Protein AF-A0AAD7EI52-F1 (afdb_monomer)

Organism: NCBI:txid1033008

pLDDT: mean 82.8, std 11.32, range [50.28, 97.25]

Sequence (165 aa):
VAAYFISLLLSDLIQAIGSILNARWICDMAVIVGDVCTLQGILKQTADIATAFWTLVIAIHTFCLICLGLKSSRFTLWMTLIAVWSGIGAIVIAGPAAQSTPRHEPFYGISGFWCWISPEYATSRIMYMFMAAAFSFVLYTLVFLRMRRAARRARHGHGRHFDRT

Secondary structure (DSSP, 8-state):
-HHHHHHHHHHHHHHHHHHHTHHHHHHHTS---SHHHHHHHHHHHHHHHHHHHHHHHHHHHHHIIIII--PPPHHHHHHHHHHHHHHHHHHHHHHHHHT--SS---SEEE-SSSEEE-TT-HHHHHHHHHHHHHHHHHHHHHHHHHHHHHHHHHHHHHHHHHTT-

Nearest PDB structures (foldseek):
  7y36-assembly1_R  TM=7.929E-01  e=1.136E-02  Homo sapiens
  8u4t-assembly1_R  TM=6.313E-01  e=6.720E-02  Homo sapiens
  7um4-assembly1_A  TM=5.436E-01  e=2.763E-02  Homo sapiens
  7ts0-assembly1_P  TM=5.722E-01  e=4.475E-01  Homo sapiens
  7x5h-assembly1_R  TM=6.054E-01  e=1.155E+00  Escherichia coli

Mean predicted aligned error: 8.15 Å

Solvent-accessible surface area (backbone atoms only — not comparable to full-atom values): 9007 Å² total; per-residue (Å²): 109,69,72,51,51,53,54,28,53,51,16,53,50,38,33,50,56,30,52,56,58,44,58,55,32,63,76,64,74,45,81,64,82,50,72,68,26,36,51,27,15,52,32,38,51,48,14,57,53,38,38,53,52,34,53,40,50,53,48,51,54,51,45,38,42,70,76,67,62,50,79,78,52,72,65,59,52,54,52,49,52,53,52,49,55,51,49,47,51,48,59,62,48,46,57,56,63,78,61,73,53,96,63,92,69,64,62,40,22,72,55,80,90,46,38,27,73,21,70,90,44,51,69,59,52,50,52,54,51,53,50,49,52,52,50,49,52,54,43,51,54,50,51,52,54,50,51,57,50,53,53,52,49,53,55,56,55,54,57,60,58,60,79,73,110

Foldseek 3Di:
DVVLVVQLVVLVVLLVVLVVLLVVCVVVVHDDDDDSQLSSQLSNLLSLLSNLLSLLVVLVVVCCCPPVVDDDDPVNVVVSVVVSVVVSVCVSVCQQVVPPDPPPDDQWDDDDSGIHGDVVPVVVVVVVVVVSVVSVVSSVVSVVVVVVVVVVVVVVVVVVVVVVD

Radius of gyration: 20.6 Å; Cα contacts (8 Å, |Δi|>4): 139; chains: 1; bounding box: 58×33×52 Å

Structure (mmCIF, N/CA/C/O backbone):
data_AF-A0AAD7EI52-F1
#
_entry.id   AF-A0AAD7EI52-F1
#
loop_
_atom_site.group_PDB
_atom_site.id
_atom_site.type_symbol
_atom_site.label_atom_id
_atom_site.label_alt_id
_atom_site.label_comp_id
_atom_site.label_asym_id
_atom_site.label_entity_id
_atom_site.label_seq_id
_atom_site.pdb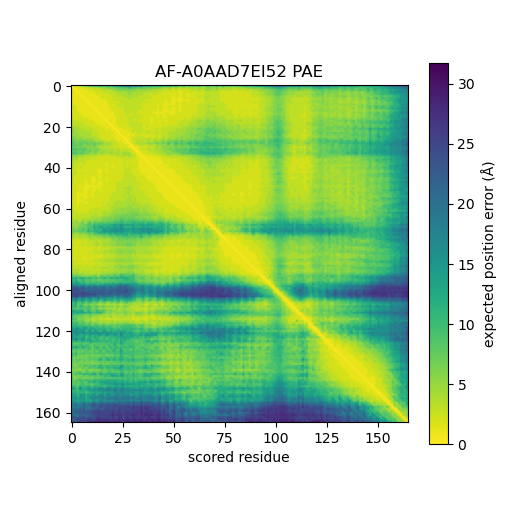x_PDB_ins_code
_atom_site.Cartn_x
_atom_site.Cartn_y
_atom_site.Cartn_z
_atom_site.occupancy
_atom_site.B_iso_or_equiv
_atom_site.auth_seq_id
_atom_site.auth_comp_id
_atom_site.auth_asym_id
_atom_site.auth_atom_id
_atom_site.pdbx_PDB_model_num
ATOM 1 N N . VAL A 1 1 ? -4.586 4.162 16.806 1.00 76.31 1 VAL A N 1
ATOM 2 C CA . VAL A 1 1 ? -5.124 4.617 15.497 1.00 76.31 1 VAL A CA 1
ATOM 3 C C . VAL A 1 1 ? -4.193 5.598 14.791 1.00 76.31 1 VAL A C 1
ATOM 5 O O . VAL A 1 1 ? -3.824 5.290 13.671 1.00 76.31 1 VAL A O 1
ATOM 8 N N . ALA A 1 2 ? -3.769 6.711 15.411 1.00 87.94 2 ALA A N 1
ATOM 9 C CA . ALA A 1 2 ? -2.929 7.722 14.742 1.00 87.94 2 ALA A CA 1
ATOM 10 C C . ALA A 1 2 ? -1.658 7.151 14.077 1.00 87.94 2 ALA A C 1
ATOM 12 O O . ALA A 1 2 ? -1.410 7.434 12.915 1.00 87.94 2 ALA A O 1
ATOM 13 N N . ALA A 1 3 ? -0.921 6.263 14.755 1.00 91.88 3 ALA A N 1
ATOM 14 C CA . ALA A 1 3 ? 0.267 5.619 14.179 1.00 91.88 3 ALA A CA 1
ATOM 15 C C . ALA A 1 3 ? -0.019 4.814 12.890 1.00 91.88 3 ALA A C 1
ATOM 17 O O . ALA A 1 3 ? 0.763 4.847 11.943 1.00 91.88 3 ALA A O 1
ATOM 18 N N . TYR A 1 4 ? -1.163 4.123 12.829 1.00 93.12 4 TYR A N 1
ATOM 19 C CA . TYR A 1 4 ? -1.574 3.390 11.626 1.00 93.12 4 TYR A CA 1
ATOM 20 C C . TYR A 1 4 ? -1.972 4.345 10.501 1.00 93.12 4 TYR A C 1
ATOM 22 O O . TYR A 1 4 ? -1.663 4.093 9.345 1.00 93.12 4 TYR A O 1
ATOM 30 N N . PHE A 1 5 ? -2.614 5.464 10.845 1.00 93.62 5 PHE A N 1
ATOM 31 C CA . PHE A 1 5 ? -2.965 6.500 9.879 1.00 93.62 5 PHE A CA 1
ATOM 32 C C . PHE A 1 5 ? -1.725 7.190 9.297 1.00 93.62 5 PHE A C 1
ATOM 34 O O . PHE A 1 5 ? -1.664 7.404 8.098 1.00 93.62 5 PHE A O 1
ATOM 41 N N . ILE A 1 6 ? -0.698 7.456 10.109 1.00 96.25 6 ILE A N 1
ATOM 42 C CA . ILE A 1 6 ? 0.592 7.972 9.620 1.00 96.25 6 ILE A CA 1
ATOM 43 C C . ILE A 1 6 ? 1.235 6.983 8.639 1.00 96.25 6 ILE A C 1
ATOM 45 O O . ILE A 1 6 ? 1.769 7.395 7.615 1.00 96.25 6 ILE A O 1
ATOM 49 N N . SER A 1 7 ? 1.146 5.680 8.916 1.00 95.88 7 SER A N 1
ATOM 50 C CA . SER A 1 7 ? 1.686 4.650 8.018 1.00 95.88 7 SER A CA 1
ATOM 51 C C . SER A 1 7 ? 0.899 4.555 6.701 1.00 95.88 7 SER A C 1
ATOM 53 O O . SER A 1 7 ? 1.491 4.361 5.640 1.00 95.88 7 SER A O 1
ATOM 55 N N . LEU A 1 8 ? -0.421 4.766 6.749 1.00 95.00 8 LEU A N 1
ATOM 56 C CA . LEU A 1 8 ? -1.261 4.906 5.557 1.00 95.00 8 LEU A CA 1
ATOM 57 C C . LEU A 1 8 ? -0.849 6.135 4.731 1.00 95.00 8 LEU A C 1
ATOM 59 O O . LEU A 1 8 ? -0.566 5.995 3.549 1.00 95.00 8 LEU A O 1
ATOM 63 N N . LEU A 1 9 ? -0.701 7.303 5.364 1.00 96.62 9 LEU A N 1
ATOM 64 C CA . LEU A 1 9 ? -0.253 8.528 4.689 1.00 96.62 9 LEU A CA 1
ATOM 65 C C . LEU A 1 9 ? 1.141 8.383 4.067 1.00 96.62 9 LEU A C 1
ATOM 67 O O . LEU A 1 9 ? 1.400 8.924 2.997 1.00 96.62 9 LEU A O 1
ATOM 71 N N . LEU A 1 10 ? 2.043 7.646 4.720 1.00 96.69 10 LEU A N 1
ATOM 72 C CA . LEU A 1 10 ? 3.347 7.321 4.146 1.00 96.69 10 LEU A CA 1
ATOM 73 C C . LEU A 1 10 ? 3.205 6.457 2.883 1.00 96.69 10 LEU A C 1
ATOM 75 O O . LEU A 1 10 ? 3.943 6.653 1.923 1.00 96.69 10 LEU A O 1
ATOM 79 N N . SER A 1 11 ? 2.238 5.540 2.862 1.00 95.94 11 SER A N 1
ATOM 80 C CA . SER A 1 11 ? 1.933 4.719 1.683 1.00 95.94 11 SER A CA 1
ATOM 81 C C . SER A 1 11 ? 1.403 5.582 0.533 1.00 95.94 11 SER A C 1
ATOM 83 O O . SER A 1 11 ? 1.885 5.465 -0.592 1.00 95.94 11 SER A O 1
ATOM 85 N N . ASP A 1 12 ? 0.499 6.522 0.826 1.00 96.50 12 ASP A N 1
ATOM 86 C CA . ASP A 1 12 ? -0.018 7.487 -0.154 1.00 96.50 12 ASP A CA 1
ATOM 87 C C . ASP A 1 12 ? 1.081 8.421 -0.686 1.00 96.50 12 ASP A C 1
ATOM 89 O O . ASP A 1 12 ? 1.109 8.748 -1.873 1.00 96.50 12 ASP A O 1
ATOM 93 N N . LEU A 1 13 ? 2.037 8.811 0.164 1.00 97.25 13 LEU A N 1
ATOM 94 C CA . LEU A 1 13 ? 3.210 9.575 -0.258 1.00 97.25 13 LEU A CA 1
ATOM 95 C C . LEU A 1 13 ? 4.073 8.770 -1.239 1.00 97.25 13 LEU A C 1
ATOM 97 O O . LEU A 1 13 ? 4.476 9.297 -2.276 1.00 97.25 13 LEU A O 1
ATOM 101 N N . ILE A 1 14 ? 4.326 7.491 -0.949 1.00 96.25 14 ILE A N 1
ATOM 102 C CA . ILE A 1 14 ? 5.067 6.602 -1.855 1.00 96.25 14 ILE A CA 1
ATOM 103 C C . ILE A 1 14 ? 4.314 6.446 -3.189 1.00 96.25 14 ILE A C 1
ATOM 105 O O . ILE A 1 14 ? 4.935 6.543 -4.253 1.00 96.25 14 ILE A O 1
ATOM 109 N N . GLN A 1 15 ? 2.982 6.307 -3.154 1.00 95.38 15 GLN A N 1
ATOM 110 C CA . GLN A 1 15 ? 2.140 6.238 -4.355 1.00 95.38 15 GLN A CA 1
ATOM 111 C C . GLN A 1 15 ? 2.253 7.506 -5.202 1.00 95.38 15 GLN A C 1
ATOM 113 O O . GLN A 1 15 ? 2.370 7.437 -6.431 1.00 95.38 15 GLN A O 1
ATOM 118 N N . ALA A 1 16 ? 2.225 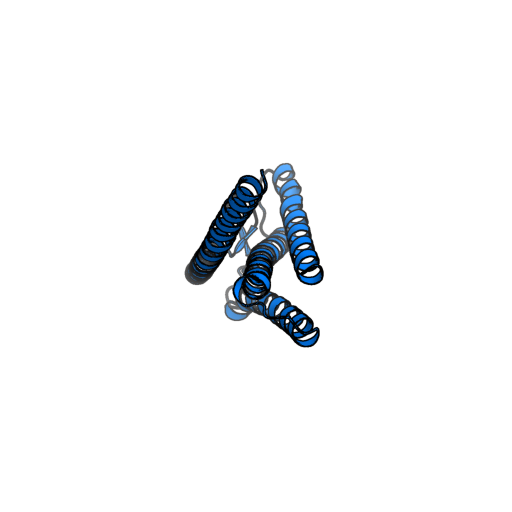8.672 -4.556 1.00 96.31 16 ALA A N 1
ATOM 119 C CA . ALA A 1 16 ? 2.342 9.958 -5.225 1.00 96.31 16 ALA A CA 1
ATOM 120 C C . ALA A 1 16 ? 3.700 10.088 -5.926 1.00 96.31 16 ALA A C 1
ATOM 122 O O . ALA A 1 16 ? 3.742 10.442 -7.103 1.00 96.31 16 ALA A O 1
ATOM 123 N N . ILE A 1 17 ? 4.797 9.712 -5.261 1.00 95.19 17 ILE A N 1
ATOM 124 C CA . ILE A 1 17 ? 6.143 9.715 -5.856 1.00 95.19 17 ILE A CA 1
ATOM 125 C C . ILE A 1 17 ? 6.196 8.783 -7.077 1.00 95.19 17 ILE A C 1
ATOM 127 O O . ILE A 1 17 ? 6.621 9.199 -8.156 1.00 95.19 17 ILE A O 1
ATOM 131 N N . GLY A 1 18 ? 5.697 7.548 -6.955 1.00 92.94 18 GLY A N 1
ATOM 132 C CA . GLY A 1 18 ? 5.631 6.601 -8.075 1.00 92.94 18 GLY A CA 1
ATOM 133 C C . GLY A 1 18 ? 4.752 7.088 -9.238 1.00 92.94 18 GLY A C 1
ATOM 134 O O . GLY A 1 18 ? 4.980 6.726 -10.398 1.00 92.94 18 GLY A O 1
ATOM 135 N N . SER A 1 19 ? 3.756 7.925 -8.952 1.00 92.31 19 SER A N 1
ATOM 136 C CA . SER A 1 19 ? 2.874 8.539 -9.950 1.00 92.31 19 SER A CA 1
ATOM 137 C C . SER A 1 19 ? 3.508 9.751 -10.629 1.00 92.31 19 SER A C 1
ATOM 139 O O . SER A 1 19 ? 3.357 9.893 -11.838 1.00 92.31 19 SER A O 1
ATOM 141 N N . ILE A 1 20 ? 4.280 10.569 -9.906 1.00 94.19 20 ILE A N 1
ATOM 142 C CA . ILE A 1 20 ? 5.031 11.708 -10.468 1.00 94.19 20 ILE A CA 1
ATOM 143 C C . ILE A 1 20 ? 6.019 11.240 -11.542 1.00 94.19 20 ILE A C 1
ATOM 145 O O . ILE A 1 20 ? 6.184 11.918 -12.552 1.00 94.19 20 ILE A O 1
ATOM 149 N N . LEU A 1 21 ? 6.603 10.045 -11.395 1.00 91.69 21 LEU A N 1
ATOM 150 C CA . LEU A 1 21 ? 7.472 9.453 -12.422 1.00 91.69 21 LEU A CA 1
ATOM 151 C C . LEU A 1 21 ? 6.776 9.275 -13.786 1.00 91.69 21 LEU A C 1
ATOM 153 O O . LEU A 1 21 ? 7.460 9.225 -14.803 1.00 91.69 21 LEU A O 1
ATOM 157 N N . ASN A 1 22 ? 5.436 9.260 -13.841 1.00 90.88 22 ASN A N 1
ATOM 158 C CA . ASN A 1 22 ? 4.709 9.266 -15.113 1.00 90.88 22 ASN A CA 1
ATOM 159 C C . ASN A 1 22 ? 4.939 10.544 -15.935 1.00 90.88 22 ASN A C 1
ATOM 161 O O . ASN A 1 22 ? 4.801 10.498 -17.153 1.00 90.88 22 ASN A O 1
ATOM 165 N N . ALA A 1 23 ? 5.314 11.666 -15.309 1.00 91.56 23 ALA A N 1
ATOM 166 C CA . ALA A 1 23 ? 5.630 12.903 -16.025 1.00 91.56 23 ALA A CA 1
ATOM 167 C C . ALA A 1 23 ? 6.771 12.700 -17.032 1.00 91.56 23 ALA A C 1
ATOM 169 O O . ALA A 1 23 ? 6.736 13.260 -18.123 1.00 91.56 23 ALA A O 1
ATOM 170 N N . ARG A 1 24 ? 7.740 11.834 -16.704 1.00 91.31 24 ARG A N 1
ATOM 171 C CA . ARG A 1 24 ? 8.820 11.477 -17.625 1.00 91.31 24 ARG A CA 1
ATOM 172 C C . ARG A 1 24 ? 8.294 10.770 -18.874 1.00 91.31 24 ARG A C 1
ATOM 174 O O . ARG A 1 24 ? 8.687 11.132 -19.972 1.00 91.31 24 ARG A O 1
ATOM 181 N N . TRP A 1 25 ? 7.371 9.823 -18.715 1.00 92.12 25 TRP A N 1
ATOM 182 C CA . TRP A 1 25 ? 6.779 9.093 -19.843 1.00 92.12 25 TRP A CA 1
ATOM 183 C C . TRP A 1 25 ? 5.979 9.998 -20.780 1.00 92.12 25 TRP A C 1
ATOM 185 O O . TRP A 1 25 ? 5.909 9.734 -21.976 1.00 92.12 25 TRP A O 1
ATOM 195 N N . ILE A 1 26 ? 5.404 11.081 -20.247 1.00 91.88 26 ILE A N 1
ATOM 196 C CA . ILE A 1 26 ? 4.730 12.107 -21.050 1.00 91.88 26 ILE A CA 1
ATOM 197 C C . ILE A 1 26 ? 5.752 12.894 -21.880 1.00 91.88 26 ILE A C 1
ATOM 199 O O . ILE A 1 26 ? 5.524 13.108 -23.067 1.00 91.88 26 ILE A O 1
ATOM 203 N N . CYS A 1 27 ? 6.879 13.298 -21.287 1.00 91.75 27 CYS A N 1
ATOM 204 C CA . CYS A 1 27 ? 7.948 13.995 -22.010 1.00 91.75 27 CYS A CA 1
ATOM 205 C C . CYS A 1 27 ? 8.599 13.114 -23.084 1.00 91.75 27 CYS A C 1
ATOM 207 O O . CYS A 1 27 ? 8.854 13.583 -24.190 1.00 91.75 27 CYS A O 1
ATOM 209 N N . ASP A 1 28 ? 8.835 11.842 -22.763 1.00 90.50 28 ASP A N 1
ATOM 210 C CA . ASP A 1 28 ? 9.505 10.885 -23.647 1.00 90.50 28 ASP A CA 1
ATOM 211 C C . ASP A 1 28 ? 8.547 10.301 -24.712 1.00 90.50 28 ASP A C 1
ATOM 213 O O . ASP A 1 28 ? 8.990 9.598 -25.618 1.00 90.50 28 ASP A O 1
ATOM 217 N N . MET A 1 29 ? 7.234 10.574 -24.614 1.00 89.12 29 MET A N 1
ATOM 218 C CA . MET A 1 29 ? 6.157 10.019 -25.462 1.00 89.12 29 MET A CA 1
ATOM 219 C C . MET A 1 29 ? 6.145 8.480 -25.541 1.00 89.12 29 MET A C 1
ATOM 221 O O . MET A 1 29 ? 5.498 7.887 -26.406 1.00 89.12 29 MET A O 1
ATOM 225 N N . ALA A 1 30 ? 6.853 7.825 -24.626 1.00 87.94 30 ALA A N 1
ATOM 226 C CA . ALA A 1 30 ? 7.030 6.388 -24.558 1.00 87.94 30 ALA A CA 1
ATOM 227 C C . ALA A 1 30 ? 7.389 5.974 -23.127 1.00 87.94 30 ALA A C 1
ATOM 229 O O . ALA A 1 30 ? 7.995 6.732 -22.368 1.00 87.94 30 ALA A O 1
ATOM 230 N N . VAL A 1 31 ? 7.043 4.738 -22.769 1.00 88.19 31 VAL A N 1
ATOM 231 C CA . VAL A 1 31 ? 7.512 4.104 -21.532 1.00 88.19 31 VAL A CA 1
ATOM 232 C C . VAL A 1 31 ? 8.736 3.269 -21.880 1.00 88.19 31 VAL A C 1
ATOM 234 O O . VAL A 1 31 ? 8.654 2.373 -22.717 1.00 88.19 31 VAL A O 1
ATOM 237 N N . ILE A 1 32 ? 9.869 3.570 -21.253 1.00 88.38 32 ILE A N 1
ATOM 238 C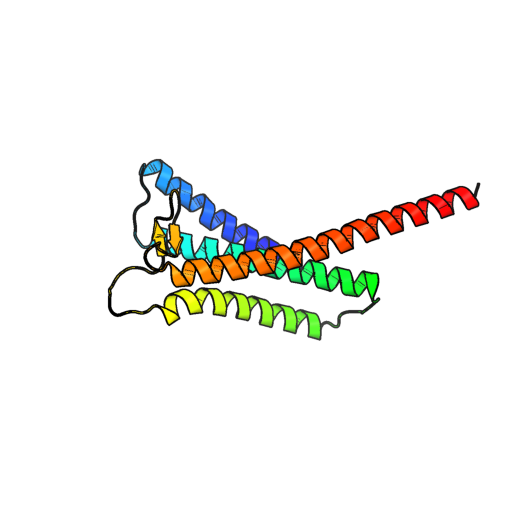 CA . ILE A 1 32 ? 11.161 2.954 -21.572 1.00 88.38 32 ILE A CA 1
ATOM 239 C C . ILE A 1 32 ? 11.590 2.069 -20.402 1.00 88.38 32 ILE A C 1
ATOM 241 O O . ILE A 1 32 ? 11.585 2.508 -19.250 1.00 88.38 32 ILE A O 1
ATOM 245 N N . VAL A 1 33 ? 11.977 0.823 -20.690 1.00 86.88 33 VAL A N 1
ATOM 246 C CA . VAL A 1 33 ? 12.534 -0.094 -19.683 1.00 86.88 33 VAL A CA 1
ATOM 247 C C . VAL A 1 33 ? 13.893 0.428 -19.209 1.00 86.88 33 VAL A C 1
ATOM 249 O O . VAL A 1 33 ? 14.723 0.845 -20.011 1.00 86.88 33 VAL A O 1
ATOM 252 N N . GLY A 1 34 ? 14.120 0.412 -17.898 1.00 85.88 34 GLY A N 1
ATOM 253 C CA . GLY A 1 34 ? 15.358 0.879 -17.275 1.00 85.88 34 GLY A CA 1
ATOM 254 C C . GLY A 1 34 ? 15.168 1.175 -15.791 1.00 85.88 34 GLY A C 1
ATOM 255 O O . GLY A 1 34 ? 14.121 0.873 -15.216 1.00 85.88 34 GLY A O 1
ATOM 256 N N . ASP A 1 35 ? 16.150 1.821 -15.169 1.00 87.31 35 ASP A N 1
ATOM 257 C CA . ASP A 1 35 ? 16.172 2.025 -13.713 1.00 87.31 35 ASP A CA 1
ATOM 258 C C . ASP A 1 35 ? 14.970 2.818 -13.193 1.00 87.31 35 ASP A C 1
ATOM 260 O O . ASP A 1 35 ? 14.396 2.481 -12.159 1.00 87.31 35 ASP A O 1
ATOM 264 N N . VAL A 1 36 ? 14.525 3.836 -13.936 1.00 89.88 36 VAL A N 1
ATOM 265 C CA . VAL A 1 36 ? 13.343 4.629 -13.556 1.00 89.88 36 VAL A CA 1
ATOM 266 C C . VAL A 1 36 ? 12.055 3.815 -13.661 1.00 89.88 36 VAL A C 1
ATOM 268 O O . VAL A 1 36 ? 11.165 3.976 -12.828 1.00 89.88 36 VAL A O 1
ATOM 271 N N . CYS A 1 37 ? 11.969 2.905 -14.632 1.00 88.94 37 CYS A N 1
ATOM 272 C CA . CYS A 1 37 ? 10.843 1.988 -14.781 1.00 88.94 37 CYS A CA 1
ATOM 273 C C . CYS A 1 37 ? 10.792 0.988 -13.619 1.00 88.94 37 CYS A C 1
ATOM 275 O O . CYS A 1 37 ? 9.751 0.816 -12.982 1.00 88.94 37 CYS A O 1
ATOM 277 N N . THR A 1 38 ? 11.939 0.406 -13.271 1.00 89.00 38 THR A N 1
ATOM 278 C CA . THR A 1 38 ? 12.081 -0.500 -12.128 1.00 89.00 38 THR A CA 1
ATOM 279 C C . THR A 1 38 ? 11.740 0.195 -10.815 1.00 89.00 38 THR A C 1
ATOM 281 O O . THR A 1 38 ? 10.913 -0.303 -10.052 1.00 89.00 38 THR A O 1
ATOM 284 N N . LEU A 1 39 ? 12.300 1.383 -10.573 1.00 90.88 39 LEU A N 1
ATOM 285 C CA . LEU A 1 39 ? 12.003 2.179 -9.385 1.00 90.88 39 LEU A CA 1
ATOM 286 C C . LEU A 1 39 ? 10.513 2.524 -9.307 1.00 90.88 39 LEU A C 1
ATOM 288 O O . LEU A 1 39 ? 9.899 2.375 -8.253 1.00 90.88 39 LEU A O 1
ATOM 292 N N . GLN A 1 40 ? 9.909 2.937 -10.423 1.00 92.81 40 GLN A N 1
ATOM 293 C CA . GLN A 1 40 ? 8.481 3.221 -10.478 1.00 92.81 40 GLN A CA 1
ATOM 294 C C . GLN A 1 40 ? 7.635 1.991 -10.131 1.00 92.81 40 GLN A C 1
ATOM 296 O O . GLN A 1 40 ? 6.678 2.118 -9.365 1.00 92.81 40 GLN A O 1
ATOM 301 N N . GLY A 1 41 ? 7.982 0.825 -10.678 1.00 89.62 41 GLY A N 1
ATOM 302 C CA . GLY A 1 41 ? 7.295 -0.432 -10.402 1.00 89.62 41 GLY A CA 1
ATOM 303 C C . GLY A 1 41 ? 7.362 -0.812 -8.925 1.00 89.62 41 GLY A C 1
ATOM 304 O O . GLY A 1 41 ? 6.327 -1.097 -8.327 1.00 89.62 41 GLY A O 1
ATOM 305 N N . ILE A 1 42 ? 8.549 -0.721 -8.314 1.00 90.06 42 ILE A N 1
ATOM 306 C CA . ILE A 1 42 ? 8.753 -0.996 -6.883 1.00 90.06 42 ILE A CA 1
ATOM 307 C C . ILE A 1 42 ? 7.927 -0.040 -6.020 1.00 90.06 42 ILE A C 1
ATOM 309 O O . ILE A 1 42 ? 7.247 -0.482 -5.093 1.00 90.06 42 ILE A O 1
ATOM 313 N N . LEU A 1 43 ? 7.975 1.265 -6.310 1.00 93.50 43 LEU A N 1
ATOM 314 C CA . LEU A 1 43 ? 7.259 2.277 -5.530 1.00 93.50 43 LEU A CA 1
ATOM 315 C C . LEU A 1 43 ? 5.748 2.059 -5.601 1.00 93.50 43 LEU A C 1
ATOM 317 O O . LEU A 1 43 ? 5.102 1.983 -4.558 1.00 93.50 43 LEU A O 1
ATOM 321 N N . LYS A 1 44 ? 5.199 1.896 -6.811 1.00 90.75 44 LYS A N 1
ATOM 322 C CA . LYS A 1 44 ? 3.769 1.626 -7.001 1.00 90.75 44 LYS A CA 1
ATOM 323 C C . LYS A 1 44 ? 3.354 0.333 -6.297 1.00 90.75 44 LYS A C 1
ATOM 325 O O . LYS A 1 44 ? 2.380 0.327 -5.554 1.00 90.75 44 LYS A O 1
ATOM 330 N N . GLN A 1 45 ? 4.124 -0.746 -6.456 1.00 89.56 45 GLN A N 1
ATOM 331 C CA . GLN A 1 45 ? 3.794 -2.025 -5.826 1.00 89.56 45 GLN A CA 1
ATOM 332 C C . GLN A 1 45 ? 3.818 -1.942 -4.302 1.00 89.56 45 GLN A C 1
ATOM 334 O O . GLN A 1 45 ? 2.912 -2.445 -3.637 1.00 89.56 45 GLN A O 1
ATOM 339 N N . THR A 1 46 ? 4.834 -1.282 -3.749 1.00 92.38 46 THR A N 1
ATOM 340 C CA . THR A 1 46 ? 4.962 -1.077 -2.304 1.00 92.38 46 THR A CA 1
ATOM 341 C C . THR A 1 46 ? 3.788 -0.273 -1.766 1.00 92.38 46 THR A C 1
ATOM 343 O O . THR A 1 46 ? 3.196 -0.663 -0.761 1.00 92.38 46 THR A O 1
ATOM 346 N N . ALA A 1 47 ? 3.431 0.824 -2.433 1.00 94.06 47 ALA A N 1
ATOM 347 C CA . ALA A 1 47 ? 2.327 1.678 -2.027 1.00 94.06 47 ALA A CA 1
ATOM 348 C C . ALA A 1 47 ? 0.976 0.958 -2.076 1.00 94.06 47 ALA A C 1
ATOM 350 O O . ALA A 1 47 ? 0.252 0.986 -1.084 1.00 94.06 47 ALA A O 1
ATOM 351 N N . ASP A 1 48 ? 0.657 0.260 -3.167 1.00 90.00 48 ASP A N 1
ATOM 352 C CA . ASP A 1 48 ? -0.623 -0.444 -3.307 1.00 90.00 48 ASP A CA 1
ATOM 353 C C . ASP A 1 48 ? -0.811 -1.499 -2.201 1.00 90.00 48 ASP A C 1
ATOM 355 O O . ASP A 1 48 ? -1.862 -1.564 -1.551 1.00 90.00 48 ASP A O 1
ATOM 359 N N . ILE A 1 49 ? 0.230 -2.297 -1.930 1.00 90.44 49 ILE A N 1
ATOM 360 C CA . ILE A 1 49 ? 0.204 -3.317 -0.871 1.00 90.44 49 ILE A CA 1
ATOM 361 C C . ILE A 1 49 ? 0.116 -2.647 0.504 1.00 90.44 49 ILE A C 1
ATOM 363 O O . ILE A 1 49 ? -0.724 -3.027 1.323 1.00 90.44 49 ILE A O 1
ATOM 367 N N . ALA A 1 50 ? 0.944 -1.637 0.773 1.00 93.69 50 ALA A N 1
ATOM 368 C CA . ALA A 1 50 ? 0.956 -0.960 2.063 1.00 93.69 50 ALA A CA 1
ATOM 369 C C . ALA A 1 50 ? -0.394 -0.297 2.370 1.00 93.69 50 ALA A C 1
ATOM 371 O O . ALA A 1 50 ? -0.949 -0.509 3.452 1.00 93.69 50 ALA A O 1
ATOM 372 N N . THR A 1 51 ? -0.982 0.417 1.408 1.00 93.38 51 THR A N 1
ATOM 373 C CA . THR A 1 51 ? -2.298 1.052 1.543 1.00 93.38 51 THR A CA 1
ATOM 374 C C . THR A 1 51 ? -3.385 0.025 1.853 1.00 93.38 51 THR A C 1
ATOM 376 O O . THR A 1 51 ? -4.196 0.245 2.761 1.00 93.38 51 THR A O 1
ATOM 379 N N . ALA A 1 52 ? -3.382 -1.132 1.183 1.00 90.19 52 ALA A N 1
ATOM 380 C CA . ALA A 1 52 ? -4.337 -2.205 1.459 1.00 90.19 52 ALA A CA 1
ATOM 381 C C . ALA A 1 52 ? -4.205 -2.744 2.896 1.00 90.19 52 ALA A C 1
ATOM 383 O O . ALA A 1 52 ? -5.197 -2.823 3.629 1.00 90.19 52 ALA A O 1
ATOM 384 N N . PHE A 1 53 ? -2.984 -3.064 3.332 1.00 91.69 53 PHE A N 1
ATOM 385 C CA . PHE A 1 53 ? -2.729 -3.606 4.668 1.00 91.69 53 PHE A CA 1
ATOM 386 C C . PHE A 1 53 ? -3.026 -2.589 5.778 1.00 91.69 53 PHE A C 1
ATOM 388 O O . PHE A 1 53 ? -3.706 -2.928 6.750 1.00 91.69 53 PHE A O 1
ATOM 395 N N . TRP A 1 54 ? -2.592 -1.333 5.642 1.00 94.56 54 TRP A N 1
ATOM 396 C CA . TRP A 1 54 ? -2.860 -0.298 6.646 1.00 94.56 54 TRP A CA 1
ATOM 397 C C . TRP A 1 54 ? -4.346 0.020 6.763 1.00 94.56 54 TRP A C 1
ATOM 399 O O . TRP A 1 54 ? -4.862 0.139 7.878 1.00 94.56 54 TRP A O 1
ATOM 409 N N . THR A 1 55 ? -5.065 0.068 5.640 1.00 91.38 55 THR A N 1
ATOM 410 C CA . THR A 1 55 ? -6.524 0.235 5.647 1.00 91.38 55 THR A CA 1
ATOM 411 C C . THR A 1 55 ? -7.204 -0.929 6.369 1.00 91.38 55 THR A C 1
ATOM 413 O O . THR A 1 55 ? -8.099 -0.710 7.192 1.00 91.38 55 THR A O 1
ATOM 416 N N . LEU A 1 56 ? -6.744 -2.163 6.137 1.00 89.56 56 LEU A N 1
ATOM 417 C CA . LEU A 1 56 ? -7.282 -3.364 6.776 1.00 89.56 56 LEU A CA 1
ATOM 418 C C . LEU A 1 56 ? -7.057 -3.338 8.289 1.00 89.56 56 LEU A C 1
ATOM 420 O O . LEU A 1 56 ? -7.994 -3.545 9.062 1.00 89.56 56 LEU A O 1
ATOM 424 N N . VAL A 1 57 ? -5.841 -3.008 8.720 1.00 92.00 57 VAL A N 1
ATOM 425 C CA . VAL A 1 57 ? -5.477 -2.878 10.136 1.00 92.00 57 VAL A CA 1
ATOM 426 C C . VAL A 1 57 ? -6.326 -1.814 10.825 1.00 92.00 57 VAL A C 1
ATOM 428 O O . VAL A 1 57 ? -6.863 -2.059 11.907 1.00 92.00 57 VAL A O 1
ATOM 431 N N . ILE A 1 58 ? -6.510 -0.645 10.204 1.00 91.00 58 ILE A N 1
ATOM 432 C CA . ILE A 1 58 ? -7.360 0.425 10.745 1.00 91.00 58 ILE A CA 1
ATOM 433 C C . ILE A 1 58 ? -8.814 -0.049 10.862 1.00 91.00 58 ILE A C 1
ATOM 435 O O . ILE A 1 58 ? -9.466 0.211 11.884 1.00 91.00 58 ILE A O 1
ATOM 439 N N . ALA A 1 59 ? -9.328 -0.761 9.855 1.00 87.88 59 ALA A N 1
ATOM 440 C CA . ALA A 1 59 ? -10.683 -1.301 9.857 1.00 87.88 59 ALA A CA 1
ATOM 441 C C . ALA A 1 59 ? -10.889 -2.326 10.984 1.00 87.88 59 ALA A C 1
ATOM 443 O O . ALA A 1 59 ? -11.825 -2.168 11.774 1.00 87.88 59 ALA A O 1
ATOM 444 N N . ILE A 1 60 ? -9.992 -3.310 11.116 1.00 86.75 60 ILE A N 1
ATOM 445 C CA . ILE A 1 60 ? -10.027 -4.339 12.168 1.00 86.75 60 ILE A CA 1
ATOM 446 C C . ILE A 1 60 ? -9.901 -3.696 13.547 1.00 86.75 60 ILE A C 1
ATOM 448 O O . ILE A 1 60 ? -10.728 -3.933 14.424 1.00 86.75 60 ILE A O 1
ATOM 452 N N . HIS A 1 61 ? -8.908 -2.832 13.746 1.00 88.19 61 HIS A N 1
ATOM 453 C CA . HIS A 1 61 ? -8.676 -2.201 15.039 1.00 88.19 61 HIS A CA 1
ATOM 454 C C . HIS A 1 61 ? -9.873 -1.352 15.474 1.00 88.19 61 HIS A C 1
ATOM 456 O O . HIS A 1 61 ? -10.302 -1.416 16.627 1.00 88.19 61 HIS A O 1
ATOM 462 N N . THR A 1 62 ? -10.472 -0.602 14.544 1.00 86.50 62 THR A N 1
ATOM 463 C CA . THR A 1 62 ? -11.685 0.157 14.856 1.00 86.50 62 THR A CA 1
ATOM 464 C C . THR A 1 62 ? -12.871 -0.766 15.135 1.00 86.50 62 THR A C 1
ATOM 466 O O . THR A 1 62 ? -13.659 -0.486 16.036 1.00 86.50 62 THR A O 1
ATOM 469 N N . PHE A 1 63 ? -13.012 -1.869 14.394 1.00 83.06 63 PHE A N 1
ATOM 470 C CA . PHE A 1 63 ? -14.052 -2.867 14.635 1.00 83.06 63 PHE A CA 1
ATOM 471 C C . PHE A 1 63 ? -13.937 -3.458 16.043 1.00 83.06 63 PHE A C 1
ATOM 473 O O . PHE A 1 63 ? -14.935 -3.475 16.762 1.00 83.06 63 PHE A O 1
ATOM 480 N N . CYS A 1 64 ? -12.742 -3.882 16.458 1.00 84.88 64 CYS A N 1
ATOM 481 C CA . CYS A 1 64 ? -12.501 -4.471 17.774 1.00 84.88 64 CYS A CA 1
ATOM 482 C C . CYS A 1 64 ? -12.776 -3.473 18.903 1.00 84.88 64 CYS A C 1
ATOM 484 O O . CYS A 1 64 ? -13.497 -3.804 19.843 1.00 84.88 64 CYS A O 1
ATOM 486 N N . LEU A 1 65 ? -12.287 -2.235 18.780 1.00 85.31 65 LEU A N 1
ATOM 487 C CA . LEU A 1 65 ? -12.537 -1.183 19.769 1.00 85.31 65 LEU A CA 1
ATOM 488 C C . LEU A 1 65 ? -14.029 -0.874 19.925 1.00 85.31 65 LEU A C 1
ATOM 490 O O . LEU A 1 65 ? -14.511 -0.678 21.034 1.00 85.31 65 LEU A O 1
ATOM 494 N N . ILE A 1 66 ? -14.764 -0.819 18.814 1.00 82.69 66 ILE A N 1
ATOM 495 C CA . ILE A 1 66 ? -16.166 -0.395 18.810 1.00 82.69 66 ILE A CA 1
ATOM 496 C C . ILE A 1 66 ? -17.131 -1.528 19.161 1.00 82.69 66 ILE A C 1
ATOM 498 O O . ILE A 1 66 ? -18.120 -1.290 19.846 1.00 82.69 66 ILE A O 1
ATOM 502 N N . CYS A 1 67 ? -16.913 -2.725 18.617 1.00 76.69 67 CYS A N 1
ATOM 503 C CA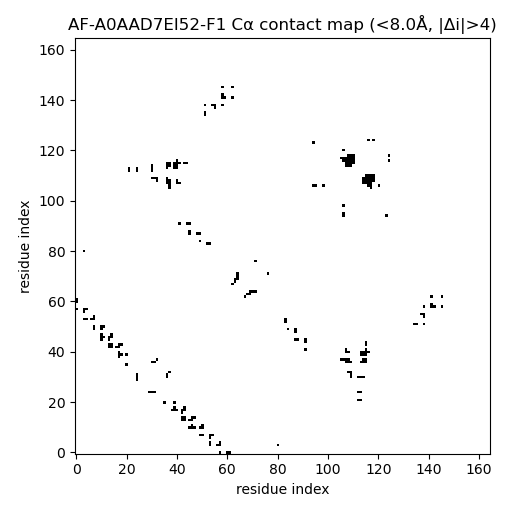 . CYS A 1 67 ? -17.879 -3.822 18.702 1.00 76.69 67 CYS A CA 1
ATOM 504 C C . CYS A 1 67 ? -17.588 -4.745 19.875 1.00 76.69 67 CYS A C 1
ATOM 506 O O . CYS A 1 67 ? -18.518 -5.252 20.487 1.00 76.69 67 CYS A O 1
ATOM 508 N N . LEU A 1 68 ? -16.304 -4.973 20.148 1.00 80.69 68 LEU A N 1
ATOM 509 C CA . LEU A 1 68 ? -15.854 -5.891 21.187 1.00 80.69 68 LEU A CA 1
ATOM 510 C C . LEU A 1 68 ? -15.373 -5.139 22.436 1.00 80.69 68 LEU A C 1
ATOM 512 O O . LEU A 1 68 ? -15.067 -5.769 23.440 1.00 80.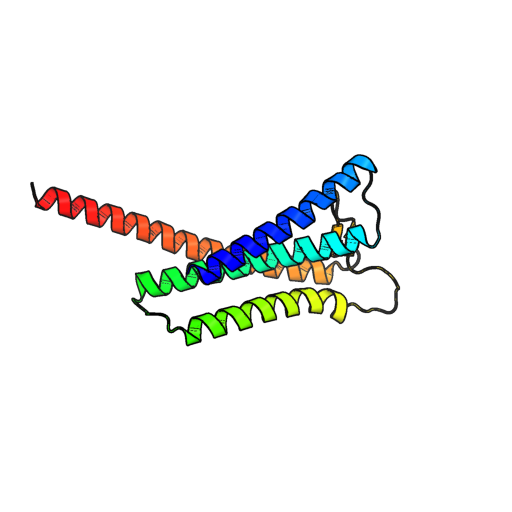69 68 LEU A O 1
ATOM 516 N N . GLY A 1 69 ? -15.266 -3.803 22.379 1.00 80.12 69 GLY A N 1
ATOM 517 C CA . GLY A 1 69 ? -14.743 -2.992 23.484 1.00 80.12 69 GLY A CA 1
ATOM 518 C C . GLY A 1 69 ? -13.281 -3.298 23.828 1.00 80.12 69 GLY A C 1
ATOM 519 O O . GLY A 1 69 ? -12.804 -2.900 24.891 1.00 80.12 69 GLY A O 1
ATOM 520 N N . LEU A 1 70 ? -12.564 -4.017 22.954 1.00 82.75 70 LEU A N 1
ATOM 521 C CA . LEU A 1 70 ? -11.213 -4.497 23.227 1.00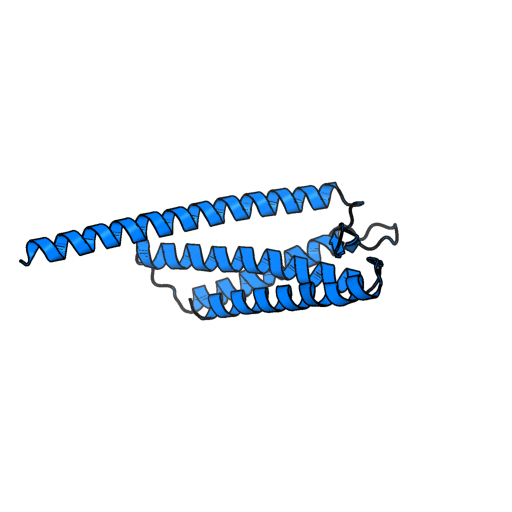 82.75 70 LEU A CA 1
ATOM 522 C C . LEU A 1 70 ? -10.235 -3.328 23.201 1.00 82.75 70 LEU A C 1
ATOM 524 O O . LEU A 1 70 ? -9.943 -2.770 22.142 1.00 82.75 70 LEU A O 1
ATOM 528 N N . LYS A 1 71 ? -9.706 -2.969 24.370 1.00 81.38 71 LYS A N 1
ATOM 529 C CA . LYS A 1 71 ? -8.647 -1.966 24.488 1.00 81.38 71 LYS A CA 1
ATOM 530 C C . LYS A 1 71 ? -7.339 -2.550 23.963 1.00 81.38 71 LYS A 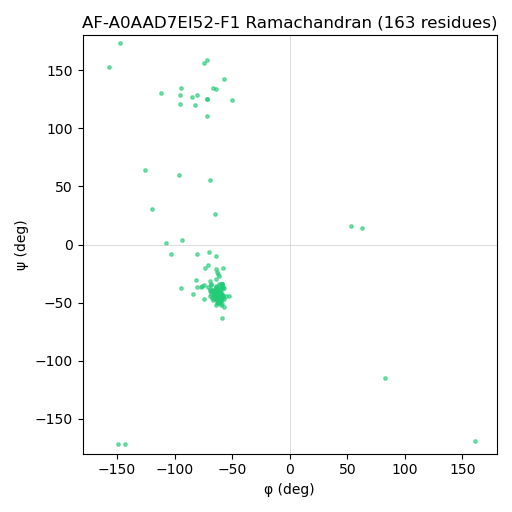C 1
ATOM 532 O O . LYS A 1 71 ? -6.882 -3.592 24.420 1.00 81.38 71 LYS A O 1
ATOM 537 N N . SER A 1 72 ? -6.720 -1.856 23.016 1.00 79.25 72 SER A N 1
ATOM 538 C CA . SER A 1 72 ? -5.408 -2.241 22.501 1.00 79.25 72 SER A CA 1
ATOM 539 C C . SER A 1 72 ? -4.309 -1.770 23.446 1.00 79.25 72 SER A C 1
ATOM 541 O O . SER A 1 72 ? -4.230 -0.583 23.763 1.00 79.25 72 SER A O 1
ATOM 543 N N . SER A 1 73 ? -3.422 -2.683 23.837 1.00 87.94 73 SER A N 1
ATOM 544 C CA . SER A 1 73 ? -2.187 -2.332 24.538 1.00 87.94 73 SER A CA 1
ATOM 545 C C . SER A 1 73 ? -1.189 -1.659 23.586 1.00 87.94 73 SER A C 1
ATOM 547 O O . SER A 1 73 ? -1.253 -1.837 22.364 1.00 87.94 73 SER A O 1
ATOM 549 N N . ARG A 1 74 ? -0.233 -0.910 24.151 1.00 87.44 74 ARG A N 1
ATOM 550 C CA . ARG A 1 74 ? 0.921 -0.361 23.416 1.00 87.44 74 ARG A CA 1
ATOM 551 C C . ARG A 1 74 ? 1.752 -1.472 22.770 1.00 87.44 74 ARG A C 1
ATOM 553 O O . ARG A 1 74 ? 2.250 -1.282 21.668 1.00 87.44 74 ARG A O 1
ATOM 560 N N . PHE A 1 75 ? 1.837 -2.637 23.412 1.00 88.31 75 PHE A N 1
ATOM 561 C CA . PHE A 1 75 ? 2.524 -3.807 22.862 1.00 88.31 75 PHE A CA 1
ATOM 562 C C . PHE A 1 75 ? 1.899 -4.266 21.537 1.00 88.31 75 PHE A C 1
ATOM 564 O O . PHE A 1 75 ? 2.595 -4.403 20.537 1.00 88.31 75 PHE A O 1
ATOM 571 N N . THR A 1 76 ? 0.569 -4.401 21.492 1.00 88.44 76 THR A N 1
ATOM 572 C CA . THR A 1 76 ? -0.168 -4.771 20.273 1.00 88.44 76 THR A CA 1
ATOM 573 C C . THR A 1 76 ? 0.074 -3.774 19.140 1.00 88.44 76 THR A C 1
ATOM 575 O O . THR A 1 76 ? 0.186 -4.180 17.987 1.00 88.44 76 THR A O 1
ATOM 578 N N . LEU A 1 77 ? 0.191 -2.481 19.459 1.00 89.69 77 LEU A N 1
ATOM 579 C CA . LEU A 1 77 ? 0.478 -1.443 18.470 1.00 89.69 77 LEU A CA 1
ATOM 580 C C . LEU A 1 77 ? 1.852 -1.633 17.826 1.00 89.69 77 LEU A C 1
ATOM 582 O O . LEU A 1 77 ? 1.940 -1.675 16.602 1.00 89.69 77 LEU A O 1
ATOM 586 N N . TRP A 1 78 ? 2.903 -1.783 18.632 1.00 92.50 78 TRP A N 1
ATOM 587 C CA . TRP A 1 78 ? 4.264 -1.962 18.121 1.00 92.50 78 TRP A CA 1
ATOM 588 C C . TRP A 1 78 ? 4.428 -3.274 17.355 1.00 92.50 78 TRP A C 1
ATOM 590 O O . TRP A 1 78 ? 4.993 -3.271 16.264 1.00 92.50 78 TRP A O 1
ATOM 600 N N . MET A 1 79 ? 3.855 -4.367 17.863 1.00 93.62 79 MET A N 1
ATOM 601 C CA . MET A 1 79 ? 3.867 -5.657 17.169 1.00 93.62 79 MET A CA 1
ATOM 602 C C . MET A 1 79 ? 3.162 -5.585 15.814 1.00 93.62 79 MET A C 1
ATOM 604 O O . MET A 1 79 ? 3.690 -6.088 14.828 1.00 93.62 79 MET A O 1
ATOM 608 N N . THR A 1 80 ? 2.007 -4.913 15.741 1.00 9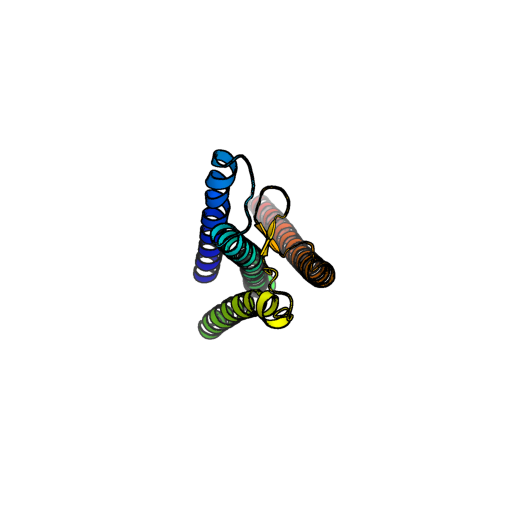2.62 80 THR A N 1
ATOM 609 C CA . THR A 1 80 ? 1.294 -4.718 14.469 1.00 92.62 80 THR A CA 1
ATOM 610 C C . THR A 1 80 ? 2.116 -3.863 13.509 1.00 92.62 80 THR A C 1
ATOM 612 O O . THR A 1 80 ? 2.188 -4.183 12.328 1.00 92.62 80 THR A O 1
ATOM 615 N N . LEU A 1 81 ? 2.767 -2.801 14.003 1.00 93.62 81 LEU A N 1
ATOM 616 C CA . LEU A 1 81 ? 3.606 -1.941 13.170 1.00 93.62 81 LEU A CA 1
ATOM 617 C C . LEU A 1 81 ? 4.748 -2.718 12.514 1.00 93.62 81 LEU A C 1
ATOM 619 O O . LEU A 1 81 ? 4.908 -2.666 11.297 1.00 93.62 81 LEU A O 1
ATOM 623 N N . ILE A 1 82 ? 5.506 -3.456 13.324 1.00 94.25 82 ILE A N 1
ATOM 624 C CA . ILE A 1 82 ? 6.658 -4.233 12.862 1.00 94.25 82 ILE A CA 1
ATOM 625 C C . ILE A 1 82 ? 6.202 -5.339 11.912 1.00 94.25 82 ILE A C 1
ATOM 627 O O . ILE A 1 82 ? 6.772 -5.472 10.835 1.00 94.25 82 ILE A O 1
ATOM 631 N N . ALA A 1 83 ? 5.161 -6.092 12.277 1.00 93.69 83 ALA A N 1
ATOM 632 C CA . ALA A 1 83 ? 4.674 -7.214 11.479 1.00 93.69 83 ALA A CA 1
ATOM 633 C C . ALA A 1 83 ? 4.131 -6.785 10.109 1.00 93.69 83 ALA A C 1
ATOM 635 O O . ALA A 1 83 ? 4.331 -7.480 9.118 1.00 93.69 83 ALA A O 1
ATOM 636 N N . VAL A 1 84 ? 3.438 -5.646 10.035 1.00 93.75 84 VAL A N 1
ATOM 637 C CA . VAL A 1 84 ? 2.865 -5.168 8.772 1.00 93.75 84 VAL A CA 1
ATOM 638 C C . VAL A 1 84 ? 3.956 -4.613 7.865 1.00 93.75 84 VAL A C 1
ATOM 640 O O . VAL A 1 84 ? 4.012 -5.000 6.703 1.00 93.75 84 VAL A O 1
ATOM 643 N N . TRP A 1 85 ? 4.863 -3.773 8.377 1.00 94.56 85 TRP A N 1
ATOM 644 C CA . TRP A 1 85 ? 5.979 -3.263 7.572 1.00 94.56 85 TRP A CA 1
ATOM 645 C C . TRP A 1 85 ? 6.922 -4.377 7.106 1.00 94.56 85 TRP A C 1
ATOM 647 O O . TRP A 1 85 ? 7.332 -4.372 5.946 1.00 94.56 85 TRP A O 1
ATOM 657 N N . SER A 1 86 ? 7.224 -5.358 7.964 1.00 93.38 86 SER A N 1
ATOM 658 C CA . SER A 1 86 ? 8.033 -6.515 7.571 1.00 93.38 86 SER A CA 1
ATOM 659 C C . SER A 1 86 ? 7.314 -7.392 6.547 1.00 93.38 86 SER A C 1
ATOM 661 O O . SER A 1 86 ? 7.936 -7.815 5.578 1.00 93.38 86 SER A O 1
ATOM 663 N N . GLY A 1 87 ? 6.005 -7.606 6.705 1.00 89.75 87 GLY A N 1
ATOM 664 C CA . GLY A 1 87 ? 5.178 -8.330 5.742 1.00 89.75 87 GLY A CA 1
ATOM 665 C C . GLY A 1 87 ? 5.137 -7.648 4.374 1.00 89.75 87 GLY A C 1
ATOM 666 O O . GLY A 1 87 ? 5.339 -8.312 3.361 1.00 89.75 87 GLY A O 1
ATOM 667 N N . ILE A 1 88 ? 4.951 -6.324 4.335 1.00 90.69 88 ILE A N 1
ATOM 668 C CA . ILE A 1 88 ? 5.004 -5.533 3.095 1.00 90.69 88 ILE A CA 1
ATOM 669 C C . ILE A 1 88 ? 6.371 -5.703 2.427 1.00 90.69 88 ILE A C 1
ATOM 671 O O . ILE A 1 88 ? 6.435 -6.068 1.254 1.00 90.69 88 ILE A O 1
ATOM 675 N N . GLY A 1 89 ? 7.460 -5.502 3.178 1.00 88.88 89 GLY A N 1
ATOM 676 C CA . GLY A 1 89 ? 8.819 -5.672 2.665 1.00 88.88 89 GLY A CA 1
ATOM 677 C C . GLY A 1 89 ? 9.064 -7.080 2.120 1.00 88.88 89 GLY A C 1
ATOM 678 O O . GLY A 1 89 ? 9.575 -7.231 1.014 1.00 88.88 89 GLY A O 1
ATOM 679 N N . ALA A 1 90 ? 8.627 -8.112 2.843 1.00 87.62 90 ALA A N 1
ATOM 680 C CA . ALA A 1 90 ? 8.749 -9.499 2.412 1.00 87.62 90 ALA A CA 1
ATOM 681 C C . ALA A 1 90 ? 7.987 -9.771 1.108 1.00 87.62 90 ALA A C 1
ATOM 683 O O . ALA A 1 90 ? 8.544 -10.402 0.218 1.00 87.62 90 ALA A O 1
ATOM 684 N N . ILE A 1 91 ? 6.755 -9.274 0.951 1.00 84.50 91 ILE A N 1
ATOM 685 C CA . ILE A 1 91 ? 5.959 -9.476 -0.274 1.00 84.50 91 ILE A CA 1
ATOM 686 C C . ILE A 1 91 ? 6.599 -8.767 -1.477 1.00 84.50 91 ILE A C 1
ATOM 688 O O . ILE A 1 91 ? 6.638 -9.333 -2.573 1.00 84.50 91 ILE A O 1
ATOM 692 N N . VAL A 1 92 ? 7.102 -7.545 -1.276 1.00 85.56 92 VAL A N 1
ATOM 693 C CA . VAL A 1 92 ? 7.757 -6.753 -2.330 1.00 85.56 92 VAL A CA 1
ATOM 694 C C . VAL A 1 92 ? 9.086 -7.383 -2.750 1.00 85.56 92 VAL A C 1
ATOM 696 O O . VAL A 1 92 ? 9.378 -7.429 -3.939 1.00 85.56 92 VAL A O 1
ATOM 699 N N . ILE A 1 93 ? 9.874 -7.913 -1.807 1.00 83.19 93 ILE A N 1
ATOM 700 C CA . ILE A 1 93 ? 11.166 -8.563 -2.089 1.00 83.19 93 ILE A CA 1
ATOM 701 C C . ILE A 1 93 ? 10.980 -9.976 -2.654 1.00 83.19 93 ILE A C 1
ATOM 703 O O . ILE A 1 93 ? 11.739 -10.390 -3.530 1.00 83.19 93 ILE A O 1
ATOM 707 N N . ALA A 1 94 ? 9.973 -10.721 -2.190 1.00 79.19 94 ALA A N 1
ATOM 708 C CA . ALA A 1 94 ? 9.731 -12.096 -2.620 1.00 79.19 94 ALA A CA 1
ATOM 709 C C . ALA A 1 94 ? 9.475 -12.205 -4.128 1.00 79.19 94 ALA A C 1
ATOM 711 O O . ALA A 1 94 ? 9.898 -13.185 -4.733 1.00 79.19 94 ALA A O 1
ATOM 712 N N . GLY A 1 95 ? 8.832 -11.204 -4.741 1.00 72.94 95 GLY A N 1
ATOM 713 C CA . GLY A 1 95 ? 8.576 -11.187 -6.184 1.00 72.94 95 GLY A CA 1
ATOM 714 C C . GLY A 1 95 ? 9.866 -11.251 -7.012 1.00 72.94 95 GLY A C 1
ATOM 715 O O . GLY A 1 95 ? 10.065 -12.243 -7.721 1.00 72.94 95 GLY A O 1
ATOM 716 N N . PRO A 1 96 ? 10.749 -10.240 -6.906 1.00 71.56 96 PRO A N 1
ATOM 717 C CA . PRO A 1 96 ? 12.051 -10.237 -7.565 1.00 71.56 96 PRO A CA 1
ATOM 718 C C . PRO A 1 96 ? 12.948 -11.405 -7.135 1.00 71.56 96 PRO A C 1
ATOM 720 O O . PRO A 1 96 ? 13.564 -12.036 -7.986 1.00 71.56 96 PRO A O 1
ATOM 723 N N . ALA A 1 97 ? 12.995 -11.742 -5.839 1.00 69.69 97 ALA A N 1
ATOM 724 C CA . ALA A 1 97 ? 13.883 -12.788 -5.325 1.00 69.69 97 ALA A CA 1
ATOM 725 C C . ALA A 1 97 ? 13.526 -14.191 -5.844 1.00 69.69 97 ALA A C 1
ATOM 727 O O . ALA A 1 97 ? 14.419 -14.941 -6.241 1.00 69.69 97 ALA A O 1
ATOM 728 N N . ALA A 1 98 ? 12.236 -14.543 -5.889 1.00 64.06 98 ALA A N 1
ATOM 729 C CA . ALA A 1 98 ? 11.772 -15.853 -6.355 1.00 64.06 98 ALA A CA 1
ATOM 730 C C . ALA A 1 98 ? 11.920 -16.050 -7.873 1.00 64.06 98 ALA A C 1
ATOM 732 O O . ALA A 1 98 ? 11.877 -17.182 -8.348 1.00 64.06 98 ALA A O 1
ATOM 733 N N . GLN A 1 99 ? 12.084 -14.967 -8.634 1.00 60.94 99 GLN A N 1
ATOM 734 C CA . GLN A 1 99 ? 12.136 -14.989 -10.099 1.00 60.94 99 GLN A CA 1
ATOM 735 C C . GLN A 1 99 ? 13.458 -14.453 -10.641 1.00 60.94 99 GLN A C 1
ATOM 737 O O . GLN A 1 99 ? 13.532 -13.960 -11.763 1.00 60.94 99 GLN A O 1
ATOM 742 N N . SER A 1 100 ? 14.523 -14.649 -9.862 1.00 53.44 100 SER A N 1
ATOM 743 C CA . SER A 1 100 ? 15.915 -14.527 -10.300 1.00 53.44 100 SER A CA 1
ATOM 744 C C . SER A 1 100 ? 16.258 -15.678 -11.265 1.00 53.44 100 SER A C 1
ATOM 746 O O . SER A 1 100 ? 17.129 -16.503 -10.999 1.00 53.44 100 SER A O 1
ATOM 748 N N . THR A 1 101 ? 15.489 -15.836 -12.341 1.00 50.91 101 THR A N 1
ATOM 749 C CA . THR A 1 101 ? 15.727 -16.852 -13.367 1.00 50.91 101 THR A CA 1
ATOM 750 C C . THR A 1 101 ? 16.916 -16.457 -14.255 1.00 50.91 101 THR A C 1
ATOM 752 O O . THR A 1 101 ? 17.207 -15.274 -14.389 1.00 50.91 101 THR A O 1
ATOM 755 N N . PRO A 1 102 ? 17.603 -17.412 -14.915 1.00 52.47 102 PRO A N 1
ATOM 756 C CA . PRO A 1 102 ? 18.861 -17.164 -15.642 1.00 52.47 102 PRO A CA 1
ATOM 757 C C . PRO A 1 102 ? 18.751 -16.224 -16.856 1.00 52.47 102 PRO A C 1
ATOM 759 O O . PRO A 1 102 ? 19.764 -15.836 -17.440 1.00 52.47 102 PRO A O 1
ATOM 762 N N . ARG A 1 103 ? 17.527 -15.883 -17.276 1.00 53.12 103 ARG A N 1
ATOM 763 C CA . ARG A 1 103 ? 17.275 -14.906 -18.336 1.00 53.12 103 ARG A CA 1
ATOM 764 C C . ARG A 1 103 ? 17.353 -13.521 -17.710 1.00 53.12 103 ARG A C 1
ATOM 766 O O . ARG A 1 103 ? 16.595 -13.233 -16.797 1.00 53.12 103 ARG A O 1
ATOM 773 N N . HIS A 1 104 ? 18.275 -12.696 -18.194 1.00 56.72 104 HIS A N 1
ATOM 774 C CA . HIS A 1 104 ? 18.578 -11.339 -17.721 1.00 56.72 104 HIS A CA 1
ATOM 775 C C . HIS A 1 104 ? 17.423 -10.321 -17.910 1.00 56.72 104 HIS A C 1
ATOM 777 O O . HIS A 1 104 ? 17.668 -9.124 -18.027 1.00 56.72 104 HIS A O 1
ATOM 783 N N . GLU A 1 105 ? 16.167 -10.771 -17.952 1.00 64.00 105 GLU A N 1
ATOM 784 C CA . GLU A 1 105 ? 15.010 -9.912 -18.178 1.00 64.00 105 GLU A CA 1
ATOM 785 C C . GLU A 1 105 ? 14.532 -9.285 -16.857 1.00 64.00 105 GLU A C 1
ATOM 787 O O . GLU A 1 105 ? 14.295 -10.003 -15.874 1.00 64.00 105 GLU A O 1
ATOM 792 N N . PRO A 1 106 ? 14.380 -7.950 -16.795 1.00 69.88 106 PRO A N 1
ATOM 793 C CA . PRO A 1 106 ? 13.996 -7.260 -15.573 1.00 69.88 106 PRO A CA 1
ATOM 794 C C . PRO A 1 106 ? 12.586 -7.664 -15.106 1.00 69.88 106 PRO A C 1
ATOM 796 O O . PRO A 1 106 ? 11.623 -7.686 -15.873 1.00 69.88 106 PRO A O 1
ATOM 799 N N . PHE A 1 107 ? 12.448 -7.951 -13.805 1.00 74.38 107 PHE A N 1
ATOM 800 C CA . PHE A 1 107 ? 11.172 -8.329 -13.172 1.00 74.38 107 PHE A CA 1
ATOM 801 C C . PHE A 1 107 ? 10.083 -7.256 -13.342 1.00 74.38 107 PHE A C 1
ATOM 803 O O . PHE A 1 107 ? 8.904 -7.574 -13.517 1.00 74.38 107 PHE A O 1
ATOM 810 N N . TYR A 1 108 ? 10.479 -5.982 -13.299 1.00 81.12 108 TYR A N 1
ATOM 811 C CA . TYR A 1 108 ? 9.604 -4.851 -13.584 1.00 81.12 108 TYR A CA 1
ATOM 812 C C . TYR A 1 108 ? 9.767 -4.430 -15.045 1.00 81.12 108 TYR A C 1
ATOM 814 O O . TYR A 1 108 ? 10.878 -4.189 -15.509 1.00 81.12 108 TYR A O 1
ATOM 822 N N . GLY A 1 109 ? 8.651 -4.316 -15.755 1.00 82.81 109 GLY A N 1
ATOM 823 C CA . GLY A 1 109 ? 8.594 -3.951 -17.163 1.00 82.81 109 GLY A CA 1
ATOM 824 C C . GLY A 1 109 ? 7.394 -3.064 -17.482 1.00 82.81 109 GLY A C 1
ATOM 825 O O . GLY A 1 109 ? 6.671 -2.591 -16.600 1.00 82.81 109 GLY A O 1
ATOM 826 N N . ILE A 1 110 ? 7.184 -2.829 -18.774 1.00 84.19 110 ILE A N 1
ATOM 827 C CA . ILE A 1 110 ? 6.119 -1.956 -19.271 1.00 84.19 110 ILE A CA 1
ATOM 828 C C . ILE A 1 110 ? 4.762 -2.642 -19.072 1.00 84.19 110 ILE A C 1
ATOM 830 O O . ILE A 1 110 ? 4.531 -3.751 -19.552 1.00 84.19 110 ILE A O 1
ATOM 834 N N . SER A 1 111 ? 3.842 -1.962 -18.390 1.00 83.44 111 SER A N 1
ATOM 835 C CA . SER A 1 111 ? 2.467 -2.411 -18.163 1.00 83.44 111 SER A CA 1
ATOM 836 C C . SER A 1 111 ? 1.483 -1.335 -18.627 1.00 83.44 111 SER A C 1
ATOM 838 O O . SER A 1 111 ? 0.741 -0.755 -17.832 1.00 83.44 111 SER A O 1
ATOM 840 N N . GLY A 1 112 ? 1.482 -1.060 -19.932 1.00 83.19 112 GLY A N 1
ATOM 841 C CA . GLY A 1 112 ? 0.683 0.008 -20.532 1.00 83.19 112 GLY A CA 1
ATOM 842 C C . GLY A 1 112 ? 1.385 1.360 -20.408 1.00 83.19 112 GLY A C 1
ATOM 843 O O . GLY A 1 112 ? 2.445 1.550 -20.991 1.00 83.19 112 GLY A O 1
ATOM 844 N N . PHE A 1 113 ? 0.802 2.288 -19.644 1.00 83.69 113 PHE A N 1
ATOM 845 C CA . PHE A 1 113 ? 1.295 3.670 -19.494 1.00 83.69 113 PHE A CA 1
ATOM 846 C C . PHE A 1 113 ? 2.224 3.885 -18.287 1.00 83.69 113 PHE A C 1
ATOM 848 O O . PHE A 1 113 ? 2.608 5.012 -17.979 1.00 83.69 113 PHE A O 1
ATOM 855 N N . TRP A 1 114 ? 2.555 2.819 -17.564 1.00 85.25 114 TRP A N 1
ATOM 856 C CA . TRP A 1 114 ? 3.457 2.846 -16.418 1.00 85.25 114 TRP A CA 1
ATOM 857 C C . TRP A 1 114 ? 4.235 1.540 -16.325 1.00 85.25 114 TRP A C 1
ATOM 859 O O . TRP A 1 114 ? 3.951 0.565 -17.025 1.00 85.25 114 TRP A O 1
ATOM 869 N N . CYS A 1 115 ? 5.186 1.512 -15.402 1.00 88.31 115 CYS A N 1
ATOM 870 C CA . CYS A 1 115 ? 5.952 0.319 -15.096 1.00 88.31 115 CYS A CA 1
ATOM 871 C C . CYS A 1 115 ? 5.370 -0.462 -13.920 1.00 88.31 115 CYS A C 1
ATOM 873 O O . CYS A 1 115 ? 4.994 0.110 -12.894 1.00 88.31 115 CYS A O 1
ATOM 875 N N . TRP A 1 116 ? 5.273 -1.776 -14.095 1.00 84.62 116 TRP A N 1
ATOM 876 C CA . TRP A 1 116 ? 4.781 -2.738 -13.109 1.00 84.62 116 TRP A CA 1
ATOM 877 C C . TRP A 1 116 ? 5.495 -4.084 -13.313 1.00 84.62 116 TRP A C 1
ATOM 879 O O . TRP A 1 116 ? 6.441 -4.172 -14.083 1.00 84.62 116 TRP A O 1
ATOM 889 N N . ILE A 1 117 ? 5.065 -5.142 -12.631 1.00 79.94 117 ILE A N 1
ATOM 890 C CA . ILE A 1 117 ? 5.492 -6.523 -12.884 1.00 79.94 117 ILE A CA 1
ATOM 891 C C . ILE A 1 117 ? 5.348 -6.847 -14.379 1.00 79.94 117 ILE A C 1
ATOM 893 O O . ILE A 1 117 ? 4.256 -6.706 -14.943 1.00 79.94 117 ILE A O 1
ATOM 897 N N . SER A 1 118 ? 6.450 -7.288 -14.989 1.00 76.31 118 SER A N 1
ATOM 898 C CA . SER A 1 118 ? 6.557 -7.590 -16.416 1.00 76.31 118 SER A CA 1
ATOM 899 C C . SER A 1 118 ? 5.520 -8.641 -16.859 1.00 76.31 118 SER A C 1
ATOM 901 O O . SER A 1 118 ? 5.227 -9.583 -16.110 1.00 76.31 118 SER A O 1
ATOM 903 N N . PRO A 1 119 ? 4.935 -8.506 -18.068 1.00 67.44 119 PRO A N 1
ATOM 904 C CA . PRO A 1 119 ? 3.943 -9.446 -18.588 1.00 67.44 119 PRO A CA 1
ATOM 905 C C . PRO A 1 119 ? 4.493 -10.860 -18.810 1.00 67.44 119 PRO A C 1
ATOM 907 O O . PRO A 1 119 ? 3.702 -11.802 -18.822 1.00 67.44 119 PRO A O 1
ATOM 910 N N . GLU A 1 120 ? 5.813 -11.020 -18.935 1.00 67.69 120 GLU A N 1
ATOM 911 C CA . GLU A 1 120 ? 6.462 -12.328 -19.094 1.00 67.69 120 GLU A CA 1
ATOM 912 C C . GLU A 1 120 ? 6.233 -13.251 -17.887 1.00 67.69 120 GLU A C 1
ATOM 914 O O . GLU A 1 120 ? 6.183 -14.472 -18.024 1.00 67.69 120 GLU A O 1
ATOM 919 N N . TYR A 1 121 ? 5.979 -12.671 -16.710 1.00 67.88 121 TYR A N 1
ATOM 920 C CA . TYR A 1 121 ? 5.693 -13.395 -15.474 1.00 67.88 121 TYR A CA 1
ATOM 921 C C . TYR A 1 121 ? 4.180 -13.513 -15.223 1.00 67.88 121 TYR A C 1
ATOM 923 O O . TYR A 1 121 ? 3.647 -13.041 -14.211 1.00 67.88 121 TYR A O 1
ATOM 931 N N . ALA A 1 122 ? 3.466 -14.154 -16.155 1.00 63.12 122 ALA A N 1
ATOM 932 C CA . ALA A 1 122 ? 2.007 -14.299 -16.115 1.00 63.12 122 ALA A CA 1
ATOM 933 C C . ALA A 1 122 ? 1.501 -14.997 -14.837 1.00 63.12 122 ALA A C 1
ATOM 935 O O . ALA A 1 122 ? 0.570 -14.505 -14.199 1.00 63.12 122 ALA A O 1
ATOM 936 N N . THR A 1 123 ? 2.141 -16.092 -14.411 1.00 68.19 123 THR A N 1
ATOM 937 C CA . THR A 1 123 ? 1.761 -16.840 -13.196 1.00 68.19 123 THR A CA 1
ATOM 938 C C . THR A 1 123 ? 1.851 -15.971 -11.944 1.00 68.19 123 THR A C 1
ATOM 940 O O . THR A 1 123 ? 0.923 -15.925 -11.137 1.00 68.19 123 THR A O 1
ATOM 943 N N . SER A 1 124 ? 2.938 -15.213 -11.814 1.00 67.00 124 SER A N 1
ATOM 944 C CA . SER A 1 124 ? 3.158 -14.325 -10.674 1.00 67.00 124 SER A CA 1
ATOM 945 C C . SER A 1 124 ? 2.169 -13.162 -10.683 1.00 67.00 124 SER A C 1
ATOM 947 O O . SER A 1 124 ? 1.554 -12.890 -9.653 1.00 67.00 124 SER A O 1
ATOM 949 N N . ARG A 1 125 ? 1.898 -12.540 -11.845 1.00 70.19 125 ARG A N 1
ATOM 950 C CA . ARG A 1 125 ? 0.826 -11.530 -11.979 1.00 70.19 125 ARG A CA 1
ATOM 951 C C . ARG A 1 125 ? -0.527 -12.070 -11.526 1.00 70.19 125 ARG A C 1
ATOM 953 O O . ARG A 1 125 ? -1.223 -11.376 -10.791 1.00 70.19 125 ARG A O 1
ATOM 960 N N . ILE A 1 126 ? -0.881 -13.295 -11.915 1.00 74.00 126 ILE A N 1
ATOM 961 C CA . ILE A 1 126 ? -2.144 -13.928 -11.520 1.00 74.00 126 ILE A CA 1
ATOM 962 C C . ILE A 1 126 ? -2.211 -14.107 -9.996 1.00 74.00 126 ILE A C 1
ATOM 964 O O . ILE A 1 126 ? -3.225 -13.766 -9.389 1.00 74.00 126 ILE A O 1
ATOM 968 N N . MET A 1 127 ? -1.131 -14.554 -9.348 1.00 77.06 127 MET A N 1
ATOM 969 C CA . MET A 1 127 ? -1.089 -14.670 -7.884 1.00 77.06 127 MET A CA 1
ATOM 970 C C . MET A 1 127 ? -1.267 -13.317 -7.186 1.00 77.06 127 MET A C 1
ATOM 972 O O . MET A 1 127 ? -2.058 -13.217 -6.247 1.00 77.06 127 MET A O 1
ATOM 976 N N . TYR A 1 128 ? -0.597 -12.261 -7.659 1.00 75.44 128 TYR A N 1
ATOM 977 C CA . TYR A 1 128 ? -0.788 -10.908 -7.123 1.00 75.44 128 TYR A CA 1
ATOM 978 C C . TYR A 1 128 ? -2.221 -10.399 -7.337 1.00 75.44 128 TYR A C 1
ATOM 980 O O . TYR A 1 128 ? -2.777 -9.774 -6.435 1.00 75.44 128 TYR A O 1
ATOM 988 N N . MET A 1 129 ? -2.852 -10.710 -8.475 1.00 77.38 129 MET A N 1
ATOM 989 C CA . MET A 1 129 ? -4.257 -10.372 -8.737 1.00 77.38 129 MET A CA 1
ATOM 990 C C . MET A 1 129 ? -5.217 -11.096 -7.785 1.00 77.38 129 MET A C 1
ATOM 992 O O . MET A 1 129 ? -6.110 -10.460 -7.228 1.00 77.38 129 MET A O 1
ATOM 996 N N . PHE A 1 130 ? -5.026 -12.398 -7.544 1.00 81.25 130 PHE A N 1
ATOM 997 C CA . PHE A 1 130 ? -5.843 -13.149 -6.585 1.00 81.25 130 PHE A CA 1
ATOM 998 C C . PHE A 1 130 ? -5.656 -12.651 -5.151 1.00 81.25 130 PHE A C 1
ATOM 1000 O O . PHE A 1 130 ? -6.640 -12.501 -4.425 1.00 81.25 130 PHE A O 1
ATOM 1007 N N . MET A 1 131 ? -4.418 -12.342 -4.750 1.00 77.69 131 MET A N 1
ATOM 1008 C CA . MET A 1 131 ? -4.151 -11.727 -3.449 1.00 77.69 131 MET A CA 1
ATOM 1009 C C . MET A 1 131 ? -4.861 -10.379 -3.324 1.00 77.69 131 MET A C 1
ATOM 1011 O O . MET A 1 131 ? -5.575 -10.159 -2.347 1.00 77.69 131 MET A O 1
ATOM 1015 N N . ALA A 1 132 ? -4.732 -9.501 -4.322 1.00 79.69 132 ALA A N 1
ATOM 1016 C CA . ALA A 1 132 ? -5.412 -8.210 -4.338 1.00 79.69 132 ALA A CA 1
ATOM 1017 C C . ALA A 1 132 ? -6.936 -8.368 -4.218 1.00 79.69 132 ALA A C 1
ATOM 1019 O O . ALA A 1 132 ? -7.548 -7.728 -3.365 1.00 79.69 132 ALA A O 1
ATOM 1020 N N . ALA A 1 133 ? -7.543 -9.275 -4.990 1.00 81.94 133 ALA A N 1
ATOM 1021 C CA . ALA A 1 133 ? -8.977 -9.552 -4.928 1.00 81.94 133 ALA A CA 1
ATOM 1022 C C . ALA A 1 133 ? -9.421 -10.035 -3.536 1.00 81.94 133 ALA A C 1
ATOM 1024 O O . ALA A 1 133 ? -10.423 -9.550 -3.001 1.00 81.94 133 ALA A O 1
ATOM 1025 N N . ALA A 1 134 ? -8.661 -10.945 -2.920 1.00 83.56 134 ALA A N 1
ATOM 1026 C CA . ALA A 1 134 ? -8.933 -11.425 -1.569 1.00 83.56 134 ALA A CA 1
ATOM 1027 C C . ALA A 1 134 ? -8.850 -10.289 -0.535 1.00 83.56 134 ALA A C 1
ATOM 1029 O O . ALA A 1 134 ? -9.758 -10.132 0.286 1.00 83.56 134 ALA A O 1
ATOM 1030 N N . PHE A 1 135 ? -7.811 -9.449 -0.602 1.00 80.81 135 PHE A N 1
ATOM 1031 C CA . PHE A 1 135 ? -7.673 -8.293 0.286 1.00 80.81 135 PHE A CA 1
ATOM 1032 C C . PHE A 1 135 ? -8.811 -7.287 0.102 1.00 80.81 135 PHE A C 1
ATOM 1034 O O . PHE A 1 135 ? -9.399 -6.852 1.094 1.00 80.81 135 PHE A O 1
ATOM 1041 N N . SER A 1 136 ? -9.184 -6.963 -1.139 1.00 82.75 136 SER A N 1
ATOM 1042 C CA . SER A 1 136 ? -10.320 -6.086 -1.435 1.00 82.75 136 SER A CA 1
ATOM 1043 C C . SER A 1 136 ? -11.624 -6.638 -0.864 1.00 82.75 136 SER A C 1
ATOM 1045 O O . SER A 1 136 ? -12.371 -5.895 -0.229 1.00 82.75 136 SER A O 1
ATOM 1047 N N . PHE A 1 137 ? -11.893 -7.936 -1.021 1.00 86.69 137 PHE A N 1
ATOM 1048 C CA . PHE A 1 137 ? -13.096 -8.564 -0.475 1.00 86.69 137 PHE A CA 1
ATOM 1049 C C . PHE A 1 137 ? -13.182 -8.414 1.050 1.00 86.69 137 PHE A C 1
ATOM 1051 O O . PHE A 1 137 ? -14.218 -8.002 1.586 1.00 86.69 137 PHE A O 1
ATOM 1058 N N . VAL A 1 138 ? -12.082 -8.687 1.759 1.00 83.12 138 VAL A N 1
ATOM 1059 C CA . VAL A 1 138 ? -12.012 -8.535 3.219 1.00 83.12 138 VAL A CA 1
ATOM 1060 C C . VAL A 1 138 ? -12.198 -7.069 3.622 1.00 83.12 138 VAL A C 1
ATOM 1062 O O . VAL A 1 138 ? -13.011 -6.767 4.501 1.00 83.12 138 VAL A O 1
ATOM 1065 N N . LEU A 1 139 ? -11.497 -6.148 2.956 1.00 78.69 139 LEU A N 1
ATOM 1066 C CA . LEU A 1 139 ? -11.587 -4.708 3.195 1.00 78.69 139 LEU A CA 1
ATOM 1067 C C . LEU A 1 139 ? -13.018 -4.194 3.039 1.00 78.69 139 LEU A C 1
ATOM 1069 O O . LEU A 1 139 ? -13.565 -3.595 3.970 1.00 78.69 139 LEU A O 1
ATOM 1073 N N . TYR A 1 140 ? -13.654 -4.461 1.900 1.00 82.69 140 TYR A N 1
ATOM 1074 C CA . TYR A 1 140 ? -15.015 -4.002 1.632 1.00 82.69 140 TYR A CA 1
ATOM 1075 C C . TYR A 1 140 ? -16.030 -4.616 2.592 1.00 82.69 140 TYR A C 1
ATOM 1077 O O . TYR A 1 140 ? -16.912 -3.905 3.079 1.00 82.69 140 TYR A O 1
ATOM 1085 N N . THR A 1 141 ? -15.874 -5.893 2.949 1.00 86.44 141 THR A N 1
ATOM 1086 C CA . THR A 1 141 ? -16.728 -6.545 3.952 1.00 86.44 141 THR A CA 1
ATOM 1087 C C . THR A 1 141 ? -16.639 -5.829 5.302 1.00 86.44 141 THR A C 1
ATOM 1089 O O . THR A 1 141 ? -17.662 -5.521 5.923 1.00 86.44 141 THR A O 1
ATOM 1092 N N . LEU A 1 142 ? -15.431 -5.490 5.758 1.00 80.69 142 LEU A N 1
ATOM 1093 C CA . LEU A 1 142 ? -15.229 -4.782 7.025 1.00 80.69 142 LEU A CA 1
ATOM 1094 C C . LEU A 1 142 ? -15.736 -3.336 6.982 1.00 80.69 142 LEU A C 1
ATOM 1096 O O . LEU A 1 142 ? -16.370 -2.881 7.941 1.00 80.69 142 LEU A O 1
ATOM 1100 N N . VAL A 1 143 ? -15.519 -2.621 5.876 1.00 82.25 143 VAL A N 1
ATOM 1101 C CA . VAL A 1 143 ? -16.057 -1.267 5.661 1.00 82.25 143 VAL A CA 1
ATOM 1102 C C . VAL A 1 143 ? -17.584 -1.289 5.686 1.00 82.25 143 VAL A C 1
ATOM 1104 O O . VAL A 1 143 ? -18.200 -0.498 6.403 1.00 82.25 143 VAL A O 1
ATOM 1107 N N . PHE A 1 144 ? -18.211 -2.242 4.998 1.00 85.69 144 PHE A N 1
ATOM 1108 C CA . PHE A 1 144 ? -19.660 -2.421 5.012 1.00 85.69 144 PHE A CA 1
ATOM 1109 C C . PHE A 1 144 ? -20.191 -2.671 6.430 1.00 85.69 144 PHE A C 1
ATOM 1111 O O . PHE A 1 144 ? -21.169 -2.053 6.865 1.00 85.69 144 PHE A O 1
ATOM 1118 N N . LEU A 1 145 ? -19.518 -3.524 7.207 1.00 83.38 145 LEU A N 1
ATOM 1119 C CA . LEU A 1 145 ? -19.866 -3.766 8.609 1.00 83.38 145 LEU A CA 1
ATOM 1120 C C . LEU A 1 145 ? -19.716 -2.508 9.476 1.00 83.38 145 LEU A C 1
ATOM 1122 O O . LEU A 1 145 ? -20.559 -2.259 10.343 1.00 83.38 145 LEU A O 1
ATOM 1126 N N . ARG A 1 146 ? -18.681 -1.691 9.250 1.00 79.69 146 ARG A N 1
ATOM 1127 C CA . ARG A 1 146 ? -18.495 -0.401 9.934 1.00 79.69 146 ARG A CA 1
ATOM 1128 C C . ARG A 1 146 ? -19.635 0.566 9.612 1.00 79.69 146 ARG A C 1
ATOM 1130 O O . ARG A 1 146 ? -20.224 1.125 10.539 1.00 79.69 146 ARG A O 1
ATOM 1137 N N . MET A 1 147 ? -19.969 0.724 8.333 1.00 81.19 147 MET A N 1
ATOM 1138 C CA . MET A 1 147 ? -21.019 1.631 7.857 1.00 81.19 147 MET A CA 1
ATOM 1139 C C . MET A 1 147 ? -22.393 1.248 8.407 1.00 81.19 147 MET A C 1
ATOM 1141 O O . MET A 1 147 ? -23.074 2.086 9.000 1.00 81.19 147 MET A O 1
ATOM 1145 N N . ARG A 1 148 ? -22.773 -0.037 8.337 1.00 84.06 148 ARG A N 1
ATOM 1146 C CA . ARG A 1 148 ? -24.043 -0.517 8.914 1.00 84.06 148 ARG A CA 1
ATOM 1147 C C . ARG A 1 148 ? -24.156 -0.208 10.405 1.00 84.06 148 ARG A C 1
ATOM 1149 O O . ARG A 1 148 ? -25.233 0.135 10.886 1.00 84.06 148 ARG A O 1
ATOM 1156 N N . ARG A 1 149 ? -23.059 -0.304 11.158 1.00 73.88 149 ARG A N 1
ATOM 1157 C CA . ARG A 1 149 ? -23.058 0.013 12.594 1.00 73.88 149 ARG A CA 1
ATOM 1158 C C . ARG A 1 149 ? -23.080 1.507 12.887 1.00 73.88 149 ARG A C 1
ATOM 1160 O O . ARG A 1 149 ? -23.705 1.905 13.867 1.00 73.88 149 ARG A O 1
ATOM 1167 N N . ALA A 1 150 ? -22.415 2.330 12.078 1.00 77.19 150 ALA A N 1
ATOM 1168 C CA . ALA A 1 150 ? -22.545 3.784 12.168 1.00 77.19 150 ALA A CA 1
ATOM 1169 C C . ALA A 1 150 ? -24.011 4.204 11.963 1.00 77.19 150 ALA A C 1
ATOM 1171 O O . ALA A 1 150 ? -24.565 4.907 12.805 1.00 77.19 150 ALA A O 1
ATOM 1172 N N . ALA A 1 151 ? -24.676 3.645 10.947 1.00 80.38 151 ALA A N 1
ATOM 1173 C CA . ALA A 1 151 ? -26.098 3.870 10.695 1.00 80.38 151 ALA A CA 1
ATOM 1174 C C . ALA A 1 151 ? -27.000 3.386 11.850 1.00 80.38 151 ALA A C 1
ATOM 1176 O O . ALA A 1 151 ? -27.900 4.111 12.271 1.00 80.38 151 ALA A O 1
ATOM 1177 N N . ARG A 1 152 ? -26.747 2.195 12.420 1.00 80.94 152 ARG A N 1
ATOM 1178 C CA . ARG A 1 152 ? -27.490 1.699 13.600 1.00 80.94 152 ARG A CA 1
ATOM 1179 C C . ARG A 1 152 ? -27.353 2.628 14.809 1.00 80.94 152 ARG A C 1
ATOM 1181 O O . ARG A 1 152 ? -28.342 2.885 15.486 1.00 80.94 152 ARG A O 1
ATOM 1188 N N . ARG A 1 153 ? -26.151 3.154 15.069 1.00 76.69 153 ARG A N 1
ATOM 1189 C CA . ARG A 1 153 ? -25.917 4.106 16.168 1.00 76.69 153 ARG A CA 1
ATOM 1190 C C . ARG A 1 153 ? -26.614 5.444 15.941 1.00 76.69 153 ARG A C 1
ATOM 1192 O O . ARG A 1 153 ? -27.208 5.953 16.884 1.00 76.69 153 ARG A O 1
ATOM 1199 N N . ALA A 1 154 ? -26.607 5.962 14.714 1.00 75.75 154 ALA A N 1
ATOM 1200 C CA . ALA A 1 154 ? -27.341 7.180 14.368 1.00 75.75 154 ALA A CA 1
ATOM 1201 C C . ALA A 1 154 ? -28.853 7.026 14.620 1.00 75.75 154 ALA A C 1
ATOM 1203 O O . ALA A 1 154 ? -29.459 7.881 15.261 1.00 75.75 154 ALA A O 1
ATOM 1204 N N . ARG A 1 155 ? -29.447 5.890 14.221 1.00 76.50 155 ARG A N 1
ATOM 1205 C CA . ARG A 1 155 ? -30.864 5.588 14.505 1.00 76.50 155 ARG A CA 1
ATOM 1206 C C . ARG A 1 155 ? -31.160 5.496 16.003 1.00 76.50 155 ARG A C 1
ATOM 1208 O O . ARG A 1 155 ? -32.157 6.040 16.462 1.00 76.50 155 ARG A O 1
ATOM 1215 N N . HIS A 1 156 ? -30.289 4.845 16.774 1.00 72.62 156 HIS A N 1
ATOM 1216 C CA . HIS A 1 156 ? -30.493 4.698 18.217 1.00 72.62 156 HIS A CA 1
ATOM 1217 C C . HIS A 1 156 ? -30.335 6.024 18.983 1.00 72.62 156 HIS A C 1
ATOM 1219 O O . HIS A 1 156 ? -30.996 6.218 20.001 1.00 72.62 156 HIS A O 1
ATOM 1225 N N . GLY A 1 157 ? -29.478 6.931 18.500 1.00 65.94 157 GLY A N 1
ATOM 1226 C CA . GLY A 1 157 ? -29.330 8.288 19.033 1.00 65.94 157 GLY A CA 1
ATOM 1227 C C . GLY A 1 157 ? -30.543 9.179 18.756 1.00 65.94 157 GLY A C 1
ATOM 1228 O O . GLY A 1 157 ? -30.954 9.919 19.642 1.00 65.94 157 GLY A O 1
ATOM 1229 N N . HIS A 1 158 ? -31.160 9.056 17.575 1.00 62.16 158 HIS A N 1
ATOM 1230 C CA . HIS A 1 158 ? -32.380 9.793 17.227 1.00 62.16 158 HIS A CA 1
ATOM 1231 C C . HIS A 1 158 ? -33.584 9.370 18.089 1.00 62.16 158 HIS A C 1
ATOM 1233 O O . HIS A 1 158 ? -34.293 10.226 18.608 1.00 62.16 158 HIS A O 1
ATOM 1239 N N . GLY A 1 159 ? -33.753 8.066 18.350 1.00 60.12 159 GLY A N 1
ATOM 1240 C CA . GLY A 1 159 ? -34.826 7.570 19.227 1.00 60.12 159 GLY A CA 1
ATOM 1241 C C . GLY A 1 159 ? -34.740 8.076 20.675 1.00 60.12 159 GLY A C 1
ATOM 1242 O O . GLY A 1 159 ? -35.759 8.368 21.282 1.00 60.12 159 GLY A O 1
ATOM 1243 N N . ARG A 1 160 ? -33.527 8.275 21.215 1.00 59.09 160 ARG A N 1
ATOM 1244 C CA . ARG A 1 160 ? -33.339 8.832 22.572 1.00 59.09 160 ARG A CA 1
ATOM 1245 C C . ARG A 1 160 ? -33.619 10.333 22.679 1.00 59.09 160 ARG A C 1
ATOM 1247 O O . ARG A 1 160 ? -33.784 10.824 23.790 1.00 59.09 160 ARG A O 1
ATOM 1254 N N . HIS A 1 161 ? -33.594 11.063 21.564 1.00 56.00 161 HIS A N 1
ATOM 1255 C CA . HIS A 1 161 ? -33.927 12.488 21.554 1.00 56.00 161 HIS A CA 1
ATOM 1256 C C . HIS A 1 161 ? -35.448 12.702 21.527 1.00 56.00 161 HIS A C 1
ATOM 1258 O O . HIS A 1 161 ? -35.919 13.683 22.091 1.00 56.00 161 HIS A O 1
ATOM 1264 N N . PHE A 1 162 ? -36.200 11.776 20.923 1.00 56.62 162 PHE A N 1
ATOM 1265 C CA . PHE A 1 162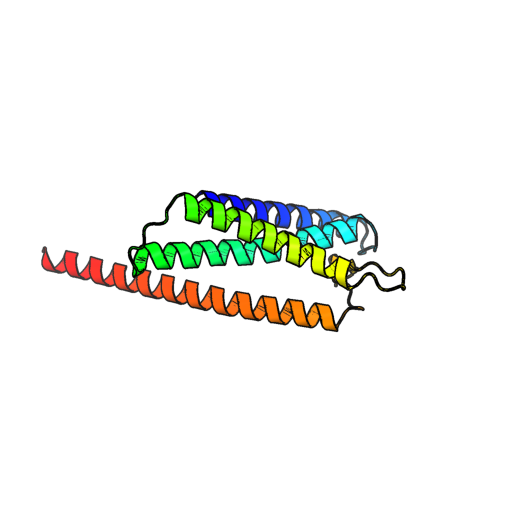 ? -37.664 11.813 20.878 1.00 56.62 162 PHE A CA 1
ATOM 1266 C C . PHE A 1 162 ? -38.309 11.431 22.222 1.00 56.62 162 PHE A C 1
ATOM 1268 O O . PHE A 1 162 ? -39.282 12.044 22.621 1.00 56.62 162 PHE A O 1
ATOM 1275 N N . ASP A 1 163 ? -37.716 10.500 22.977 1.00 56.53 163 ASP A N 1
ATOM 1276 C CA . ASP A 1 163 ? -38.190 10.119 24.327 1.00 56.53 163 ASP A CA 1
ATOM 1277 C C . ASP A 1 163 ? -37.965 11.197 25.414 1.00 56.53 163 ASP A C 1
ATOM 1279 O O . ASP A 1 163 ? -38.356 11.018 26.566 1.00 56.53 163 ASP A O 1
ATOM 1283 N N . ARG A 1 164 ? -37.264 12.294 25.094 1.00 56.25 164 ARG A N 1
ATOM 1284 C CA . ARG A 1 164 ? -36.932 13.383 26.036 1.00 56.25 164 ARG A CA 1
ATOM 1285 C C . ARG A 1 164 ? -37.718 14.677 25.803 1.00 56.25 164 ARG A C 1
ATOM 1287 O O . ARG A 1 164 ? -37.464 15.648 26.514 1.00 56.25 164 ARG A O 1
ATOM 1294 N N . THR A 1 165 ? -38.617 14.694 24.825 1.00 50.28 165 THR A N 1
ATOM 1295 C CA . THR A 1 165 ? -39.524 15.807 24.497 1.00 50.28 165 THR A CA 1
ATOM 1296 C C . THR A 1 165 ? -40.954 15.379 24.734 1.00 50.28 165 THR A C 1
ATOM 1298 O O . THR A 1 165 ? -41.698 16.171 25.346 1.00 50.28 165 THR A O 1
#